Protein AF-A0A965N6E5-F1 (afdb_monomer_lite)

Structure (mmCIF, N/CA/C/O backbone):
data_AF-A0A965N6E5-F1
#
_entry.id   AF-A0A965N6E5-F1
#
loop_
_atom_site.group_PDB
_atom_site.id
_atom_site.type_symbol
_atom_site.label_atom_id
_atom_site.label_alt_id
_atom_site.label_comp_id
_atom_site.label_asym_id
_atom_site.label_entity_id
_atom_site.label_seq_id
_atom_site.pdbx_PDB_ins_code
_atom_site.Cartn_x
_atom_site.Cartn_y
_atom_site.Cartn_z
_atom_site.occupancy
_atom_site.B_iso_or_equiv
_atom_site.auth_seq_id
_atom_site.auth_comp_id
_atom_site.auth_asym_id
_atom_site.auth_atom_id
_atom_site.pdbx_PDB_model_num
ATOM 1 N N . MET A 1 1 ? 12.443 2.882 2.809 1.00 50.62 1 MET A N 1
ATOM 2 C CA . MET A 1 1 ? 11.263 2.998 3.706 1.00 50.62 1 MET A CA 1
ATOM 3 C C . MET A 1 1 ? 10.159 1.968 3.413 1.00 50.62 1 MET A C 1
ATOM 5 O O . MET A 1 1 ? 9.235 1.835 4.208 1.00 50.62 1 MET A O 1
ATOM 9 N N . THR A 1 2 ? 10.291 1.172 2.350 1.00 58.44 2 THR A N 1
ATOM 10 C CA . THR A 1 2 ? 9.340 0.147 1.867 1.00 58.44 2 THR A CA 1
ATOM 11 C C . THR A 1 2 ? 9.359 -1.177 2.644 1.00 58.44 2 THR A C 1
ATOM 13 O O . THR A 1 2 ? 8.569 -2.073 2.373 1.00 58.44 2 THR A O 1
ATOM 16 N N . ASP A 1 3 ? 10.259 -1.324 3.615 1.00 58.47 3 ASP A N 1
ATOM 17 C CA . ASP A 1 3 ? 10.583 -2.623 4.218 1.00 58.47 3 ASP A CA 1
ATOM 18 C C . ASP A 1 3 ? 9.513 -3.169 5.181 1.00 58.47 3 ASP A C 1
ATOM 20 O O . ASP A 1 3 ? 9.532 -4.333 5.559 1.00 58.47 3 ASP A O 1
ATOM 24 N N . ARG A 1 4 ? 8.538 -2.331 5.558 1.00 68.38 4 ARG A N 1
ATOM 25 C CA . ARG A 1 4 ? 7.423 -2.708 6.445 1.00 68.38 4 ARG A CA 1
ATOM 26 C C . ARG A 1 4 ? 6.104 -2.972 5.714 1.00 68.38 4 ARG A C 1
ATOM 28 O O . ARG A 1 4 ? 5.105 -3.250 6.372 1.00 68.38 4 ARG A O 1
ATOM 35 N N . ILE A 1 5 ? 6.065 -2.836 4.387 1.00 76.69 5 ILE A N 1
ATOM 36 C CA . ILE A 1 5 ? 4.862 -3.099 3.591 1.00 76.69 5 ILE A CA 1
ATOM 37 C C . ILE A 1 5 ? 4.901 -4.565 3.165 1.00 76.69 5 ILE A C 1
ATOM 39 O O . ILE A 1 5 ? 5.820 -4.975 2.459 1.00 76.69 5 ILE A O 1
ATOM 43 N N . LYS A 1 6 ? 3.904 -5.349 3.590 1.00 82.81 6 LYS A N 1
ATOM 44 C CA . LYS A 1 6 ? 3.727 -6.720 3.105 1.00 82.81 6 LYS A CA 1
ATOM 45 C C . LYS A 1 6 ? 3.216 -6.668 1.666 1.00 82.81 6 LYS A C 1
ATOM 47 O O . LYS A 1 6 ? 2.064 -6.302 1.433 1.00 82.81 6 LYS A O 1
ATOM 52 N N . LEU A 1 7 ? 4.107 -6.962 0.731 1.00 90.88 7 LEU A N 1
ATOM 53 C CA . LEU A 1 7 ? 3.864 -6.908 -0.701 1.00 90.88 7 LEU A CA 1
ATOM 54 C C . LEU A 1 7 ? 4.821 -7.874 -1.398 1.00 90.88 7 LEU A C 1
ATOM 56 O O . LEU A 1 7 ? 5.992 -7.955 -1.026 1.00 90.88 7 LEU A O 1
ATOM 60 N N . GLU A 1 8 ? 4.325 -8.576 -2.411 1.00 94.75 8 GLU A N 1
ATOM 61 C CA . GLU A 1 8 ? 5.131 -9.465 -3.244 1.00 94.75 8 GLU A CA 1
ATOM 62 C C . GLU A 1 8 ? 6.204 -8.671 -4.015 1.00 94.75 8 GLU A C 1
ATOM 64 O O . GLU A 1 8 ? 5.992 -7.519 -4.402 1.00 94.75 8 GLU A O 1
ATOM 69 N N . GLU A 1 9 ? 7.382 -9.269 -4.204 1.00 94.56 9 GLU A N 1
ATOM 70 C CA . GLU A 1 9 ? 8.599 -8.559 -4.614 1.00 94.56 9 GLU A CA 1
ATOM 71 C C . GLU A 1 9 ? 8.469 -7.841 -5.964 1.00 94.56 9 GLU A C 1
ATOM 73 O O . GLU A 1 9 ? 8.911 -6.700 -6.108 1.00 94.56 9 GLU A O 1
ATOM 78 N N . SER A 1 10 ? 7.812 -8.457 -6.951 1.00 96.75 10 SER A N 1
ATOM 79 C CA . SER A 1 10 ? 7.652 -7.842 -8.272 1.00 96.75 10 SER A CA 1
ATOM 80 C C . SER A 1 10 ? 6.758 -6.599 -8.232 1.00 96.75 10 SER A C 1
ATOM 82 O O . SER A 1 10 ? 7.040 -5.605 -8.906 1.00 96.75 10 SER A O 1
ATOM 84 N N . TRP A 1 11 ? 5.738 -6.601 -7.372 1.00 96.31 11 TRP A N 1
ATOM 85 C CA . TRP A 1 11 ? 4.936 -5.411 -7.098 1.00 96.31 11 TRP A CA 1
ATOM 86 C C . TRP A 1 11 ? 5.693 -4.372 -6.282 1.00 96.31 11 TRP A C 1
ATOM 88 O O . TRP A 1 11 ? 5.570 -3.177 -6.552 1.00 96.31 11 TRP A O 1
ATOM 98 N N . LYS A 1 12 ? 6.491 -4.802 -5.301 1.00 93.62 12 LYS A N 1
ATOM 99 C CA . LYS A 1 12 ? 7.310 -3.907 -4.477 1.00 93.62 12 LYS A CA 1
ATOM 100 C C . LYS A 1 12 ? 8.308 -3.131 -5.332 1.00 93.62 12 LYS A C 1
ATOM 102 O O . LYS A 1 12 ? 8.407 -1.918 -5.170 1.00 93.62 12 LYS A O 1
ATOM 107 N N . ALA A 1 13 ? 8.979 -3.800 -6.268 1.00 94.38 13 ALA A N 1
ATOM 108 C CA . ALA A 1 13 ? 9.890 -3.165 -7.214 1.00 94.38 13 ALA A CA 1
ATOM 109 C C . ALA A 1 13 ? 9.162 -2.171 -8.135 1.00 94.38 13 ALA A C 1
ATOM 111 O O . ALA A 1 13 ? 9.608 -1.035 -8.286 1.00 94.38 13 ALA A O 1
ATOM 112 N N . ALA A 1 14 ? 8.013 -2.566 -8.697 1.00 95.69 14 ALA A N 1
ATOM 113 C CA . ALA A 1 14 ? 7.239 -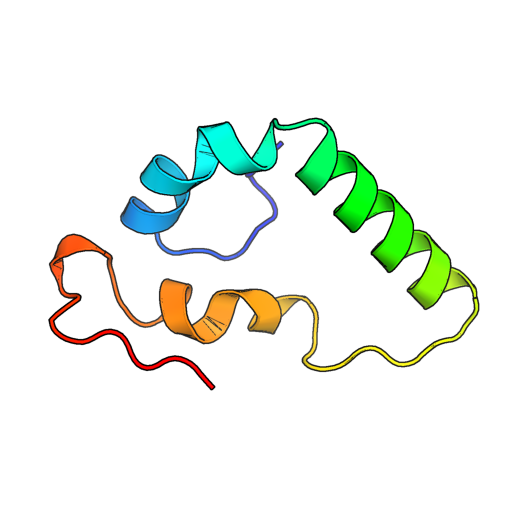1.715 -9.602 1.00 95.69 14 ALA A CA 1
ATOM 114 C C . ALA A 1 14 ? 6.676 -0.457 -8.915 1.00 95.69 14 ALA A C 1
ATOM 116 O O . ALA A 1 14 ? 6.646 0.617 -9.512 1.00 95.69 14 ALA A O 1
ATOM 117 N N . LEU A 1 15 ? 6.245 -0.578 -7.655 1.00 94.06 15 LEU A N 1
ATOM 118 C CA . LEU A 1 15 ? 5.616 0.505 -6.892 1.00 94.06 15 LEU A CA 1
ATOM 119 C C . LEU A 1 15 ? 6.600 1.303 -6.024 1.00 94.06 15 LEU A C 1
ATOM 121 O O . LEU A 1 15 ? 6.202 2.307 -5.435 1.00 94.06 15 LEU A O 1
ATOM 125 N N . ALA A 1 16 ? 7.872 0.901 -5.941 1.00 92.56 16 ALA A N 1
ATOM 126 C CA . ALA A 1 16 ? 8.874 1.584 -5.123 1.00 92.56 16 ALA A CA 1
ATOM 127 C C . ALA A 1 16 ? 8.949 3.102 -5.383 1.00 92.56 16 ALA A C 1
ATOM 129 O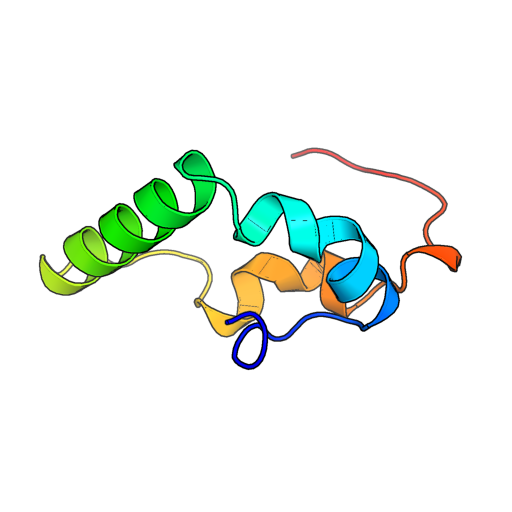 O . ALA A 1 16 ? 8.907 3.848 -4.402 1.00 92.56 16 ALA A O 1
ATOM 130 N N . PRO A 1 17 ? 8.974 3.594 -6.641 1.00 94.81 17 PRO A N 1
ATOM 131 C CA . PRO A 1 17 ? 9.003 5.034 -6.900 1.00 94.81 17 PRO A CA 1
ATOM 132 C C . PRO A 1 17 ? 7.744 5.752 -6.399 1.00 94.81 17 PRO A C 1
ATOM 134 O O . PRO A 1 17 ? 7.824 6.875 -5.905 1.00 94.81 17 PRO A O 1
ATOM 137 N N . GLU A 1 18 ? 6.584 5.095 -6.481 1.00 93.25 18 GLU A N 1
ATOM 138 C CA . GLU A 1 18 ? 5.303 5.679 -6.082 1.00 93.25 18 GLU A CA 1
ATOM 139 C C . GLU A 1 18 ? 5.241 5.917 -4.568 1.00 93.25 18 GLU A C 1
ATOM 141 O O . GLU A 1 18 ? 4.741 6.951 -4.118 1.00 93.25 18 GLU A O 1
ATOM 146 N N . PHE A 1 19 ? 5.802 5.004 -3.769 1.00 91.31 19 PHE A N 1
ATOM 147 C CA . PHE A 1 19 ? 5.866 5.155 -2.312 1.00 91.31 19 PHE A CA 1
ATOM 148 C C . PHE A 1 19 ? 6.733 6.332 -1.855 1.00 91.31 19 PHE A C 1
ATOM 150 O O . PHE A 1 19 ? 6.492 6.877 -0.775 1.00 91.31 19 PHE A O 1
ATOM 157 N N . GLU A 1 20 ? 7.698 6.747 -2.673 1.00 92.12 20 GLU A N 1
ATOM 158 C CA . GLU A 1 20 ? 8.567 7.889 -2.385 1.00 92.12 20 GLU A CA 1
ATOM 159 C C . GLU A 1 20 ? 7.931 9.233 -2.791 1.00 92.12 20 GLU A C 1
ATOM 161 O O . GLU A 1 20 ? 8.436 10.296 -2.427 1.00 92.12 20 GLU A O 1
ATOM 166 N N . THR A 1 21 ? 6.783 9.224 -3.480 1.00 96.06 21 THR A N 1
ATOM 167 C CA . THR A 1 21 ? 6.089 10.461 -3.864 1.00 96.06 21 THR A CA 1
ATOM 168 C C . THR A 1 21 ? 5.558 11.225 -2.649 1.00 96.06 21 THR A C 1
ATOM 170 O O . THR A 1 21 ? 5.057 10.656 -1.672 1.00 96.06 21 THR A O 1
ATOM 173 N N . ALA A 1 22 ? 5.563 12.560 -2.739 1.00 96.62 22 ALA A N 1
ATOM 174 C CA . ALA A 1 22 ? 5.001 13.427 -1.701 1.00 96.62 22 ALA A CA 1
ATOM 175 C C . ALA A 1 22 ? 3.520 13.111 -1.407 1.00 96.62 22 ALA A C 1
ATOM 177 O O . ALA A 1 22 ? 3.081 13.186 -0.256 1.00 96.62 22 ALA A O 1
ATOM 178 N N . ARG A 1 23 ? 2.764 12.706 -2.437 1.00 97.06 23 ARG A N 1
ATOM 179 C CA . ARG A 1 23 ? 1.353 12.316 -2.345 1.00 97.06 23 ARG A CA 1
ATOM 180 C C . ARG A 1 23 ? 1.164 11.072 -1.478 1.00 97.06 23 ARG A C 1
ATOM 182 O O . ARG A 1 23 ? 0.358 11.102 -0.550 1.00 97.06 23 ARG A O 1
ATOM 189 N N . MET A 1 24 ? 1.916 10.000 -1.732 1.00 94.19 24 MET A N 1
ATOM 190 C CA . MET A 1 24 ? 1.820 8.768 -0.940 1.00 94.19 24 MET A CA 1
ATOM 191 C C . MET A 1 24 ? 2.277 8.973 0.504 1.00 94.19 24 MET A C 1
ATOM 193 O O . MET A 1 24 ? 1.642 8.474 1.437 1.00 94.19 24 MET A O 1
ATOM 197 N N . GLN A 1 25 ? 3.322 9.775 0.719 1.00 94.31 25 GLN A N 1
ATOM 198 C CA . GLN A 1 25 ? 3.744 10.151 2.067 1.00 94.31 25 GLN A CA 1
ATOM 199 C C . GLN A 1 25 ? 2.659 10.948 2.809 1.00 94.31 25 GLN A C 1
ATOM 201 O O . GLN A 1 25 ? 2.428 10.713 3.999 1.00 94.31 25 GLN A O 1
ATOM 206 N N . ALA A 1 26 ? 1.972 11.869 2.124 1.00 96.94 26 ALA A N 1
ATOM 207 C CA . ALA A 1 26 ? 0.853 12.617 2.691 1.00 96.94 26 ALA A CA 1
ATOM 208 C C . ALA A 1 26 ? -0.331 11.702 3.038 1.00 96.94 26 ALA A C 1
ATOM 210 O O . ALA A 1 26 ? -0.849 11.790 4.150 1.00 96.94 26 ALA A O 1
ATOM 211 N N . LEU A 1 27 ? -0.690 10.769 2.150 1.00 95.50 27 LEU A N 1
ATOM 212 C CA . LEU A 1 27 ? -1.737 9.776 2.401 1.00 95.50 27 LEU A CA 1
ATOM 213 C C . LEU A 1 27 ? -1.419 8.917 3.632 1.00 95.50 27 LEU A C 1
ATOM 215 O O . LEU A 1 27 ? -2.272 8.726 4.495 1.00 95.50 27 LEU A O 1
ATOM 219 N N . ARG A 1 28 ? -0.171 8.452 3.770 1.00 92.56 28 ARG A N 1
ATOM 220 C CA . ARG A 1 28 ? 0.260 7.707 4.960 1.00 92.56 28 ARG A CA 1
ATOM 221 C C . ARG A 1 28 ? 0.092 8.532 6.236 1.00 92.56 28 ARG A C 1
ATOM 223 O O . ARG A 1 28 ? -0.410 8.008 7.228 1.00 92.56 28 ARG A O 1
ATOM 230 N N . ARG A 1 29 ? 0.520 9.801 6.230 1.00 96.06 29 ARG A N 1
ATOM 231 C CA . ARG A 1 29 ? 0.370 10.701 7.389 1.00 96.06 29 ARG A CA 1
ATOM 232 C C . ARG A 1 29 ? -1.099 10.888 7.762 1.00 96.06 29 ARG A C 1
ATOM 234 O O . ARG A 1 29 ? -1.431 10.789 8.939 1.00 96.06 29 ARG A O 1
ATOM 241 N N . PHE A 1 30 ? -1.959 11.085 6.767 1.00 96.94 30 PHE A N 1
ATOM 242 C CA . PHE A 1 30 ? -3.401 11.194 6.958 1.00 96.94 30 PHE A CA 1
ATOM 243 C C . PHE A 1 30 ? -3.983 9.942 7.627 1.00 96.94 30 PHE A C 1
ATOM 245 O O . PHE A 1 30 ? -4.591 10.047 8.686 1.00 96.94 30 PHE A O 1
ATOM 252 N N . LEU A 1 31 ? -3.715 8.747 7.091 1.00 94.75 31 LEU A N 1
ATOM 253 C CA . LEU A 1 31 ? -4.245 7.494 7.647 1.00 94.75 31 LEU A CA 1
ATOM 254 C C . LEU A 1 31 ? -3.774 7.231 9.087 1.00 94.75 31 LEU A C 1
ATOM 256 O O . LEU A 1 31 ? -4.536 6.718 9.906 1.00 94.75 31 LEU A O 1
ATOM 260 N N . VAL A 1 32 ? -2.530 7.596 9.419 1.00 93.88 32 VAL A N 1
ATOM 261 C CA . VAL A 1 32 ? -2.013 7.505 10.795 1.00 93.88 32 VAL A CA 1
ATOM 262 C C . VAL A 1 32 ? -2.753 8.464 11.729 1.00 93.88 32 VAL A C 1
ATOM 264 O O . VAL A 1 32 ? -3.123 8.058 12.829 1.00 93.88 32 VAL A O 1
ATOM 267 N N . ALA A 1 33 ? -2.994 9.704 11.296 1.00 97.44 33 ALA A N 1
ATOM 268 C CA . ALA A 1 33 ? -3.728 10.691 12.083 1.00 97.44 33 ALA A CA 1
ATOM 269 C C . ALA A 1 33 ? -5.187 10.266 12.314 1.00 97.44 33 ALA A C 1
ATOM 271 O O . ALA A 1 33 ? -5.676 10.336 13.435 1.00 97.44 33 ALA A O 1
ATOM 272 N N . GLU A 1 34 ? -5.853 9.741 11.286 1.00 97.44 34 GLU A N 1
ATOM 273 C CA . GLU A 1 34 ? -7.232 9.248 11.373 1.00 97.44 34 GLU A CA 1
ATOM 274 C C . GLU A 1 34 ? -7.352 8.067 12.344 1.00 97.44 34 GLU A C 1
ATOM 276 O O . GLU A 1 34 ? -8.250 8.038 13.187 1.00 97.44 34 GLU A O 1
ATOM 281 N N . LYS A 1 35 ? -6.403 7.123 12.288 1.00 93.19 35 LYS A N 1
ATOM 282 C CA . LYS A 1 35 ? -6.331 6.014 13.248 1.00 93.19 35 LYS A CA 1
ATOM 283 C C . LYS A 1 35 ? -6.094 6.519 14.676 1.00 93.19 35 LYS A C 1
ATOM 285 O O . LYS A 1 35 ? -6.710 6.011 15.608 1.00 93.19 35 LYS A O 1
ATOM 290 N N . ALA A 1 36 ? -5.226 7.517 14.854 1.00 95.88 36 ALA A N 1
ATOM 291 C CA . ALA A 1 36 ? -4.969 8.135 16.157 1.00 95.88 36 ALA A CA 1
ATOM 292 C C . ALA A 1 36 ? -6.187 8.907 16.695 1.00 95.88 36 ALA A C 1
ATOM 294 O O . ALA A 1 36 ? -6.402 8.939 17.902 1.00 95.88 36 ALA A O 1
ATOM 295 N N . ALA A 1 37 ? -7.023 9.454 15.810 1.00 97.75 37 ALA A N 1
ATOM 296 C CA . ALA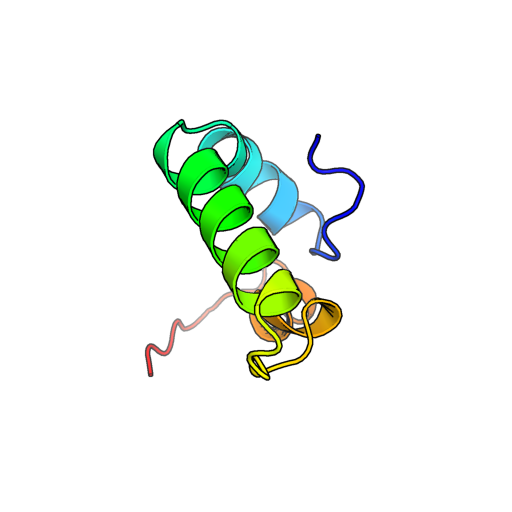 A 1 37 ? -8.297 10.084 16.151 1.00 97.75 37 ALA A CA 1
ATOM 297 C C . ALA A 1 37 ? -9.406 9.078 16.532 1.00 97.75 37 ALA A C 1
ATOM 299 O O . ALA A 1 37 ? -10.556 9.469 16.714 1.00 97.75 37 ALA A O 1
ATOM 300 N N . GLY A 1 38 ? -9.087 7.782 16.640 1.00 96.69 38 GLY A N 1
ATOM 301 C CA . GLY A 1 38 ? -10.024 6.736 17.051 1.00 96.69 38 GLY A CA 1
ATOM 302 C C . GLY A 1 38 ? -10.898 6.186 15.922 1.00 96.69 38 GLY A C 1
ATOM 303 O O . GLY A 1 38 ? -11.816 5.411 16.189 1.00 96.69 38 GLY A O 1
ATOM 304 N N . LYS A 1 39 ? -10.633 6.546 14.657 1.00 96.88 39 LYS A N 1
ATOM 305 C CA . LYS A 1 39 ? -11.387 5.998 13.522 1.00 96.88 39 LYS A CA 1
ATOM 306 C C . LYS A 1 39 ? -10.997 4.545 13.271 1.00 96.88 39 LYS A C 1
ATOM 308 O O . LYS A 1 39 ? -9.817 4.192 13.221 1.00 96.88 39 LYS A O 1
ATOM 313 N N . THR A 1 40 ? -12.007 3.709 13.050 1.00 95.25 40 THR A N 1
ATOM 314 C CA . THR A 1 40 ? -11.805 2.326 12.608 1.00 95.25 40 THR A CA 1
ATOM 315 C C . THR A 1 40 ? -11.695 2.310 11.087 1.00 95.25 40 THR A C 1
ATOM 317 O O . THR A 1 40 ? -12.640 2.673 10.393 1.00 95.25 40 THR A O 1
ATOM 320 N N . ILE A 1 41 ? -10.530 1.915 10.573 1.00 94.06 41 ILE A N 1
ATOM 321 C CA . ILE A 1 41 ? -10.230 1.876 9.137 1.00 94.06 41 ILE A CA 1
ATOM 322 C C . ILE A 1 41 ? -10.219 0.417 8.683 1.00 94.06 41 ILE A C 1
ATOM 324 O O . ILE A 1 41 ? -9.554 -0.414 9.305 1.00 94.06 41 ILE A O 1
ATOM 328 N N . PHE A 1 42 ? -10.931 0.128 7.593 1.00 94.81 42 PHE A N 1
ATOM 329 C CA . PHE A 1 42 ? -11.006 -1.197 6.983 1.00 94.81 42 PHE A CA 1
ATOM 330 C C . PHE A 1 42 ? -10.400 -1.204 5.568 1.00 94.81 42 PHE A C 1
ATOM 332 O O . PHE A 1 42 ? -10.484 -0.190 4.875 1.00 94.81 42 PHE A O 1
ATOM 339 N N . PRO A 1 43 ? -9.830 -2.338 5.119 1.00 93.31 43 PRO A N 1
ATOM 340 C CA . PRO A 1 43 ? -9.531 -3.532 5.915 1.00 93.31 43 PRO A CA 1
ATOM 341 C C . PRO A 1 43 ? -8.346 -3.273 6.867 1.00 93.31 43 PRO A C 1
ATOM 343 O O . PRO A 1 43 ? -7.849 -2.146 6.959 1.00 93.31 43 PRO A O 1
ATOM 346 N N . GLN A 1 44 ? 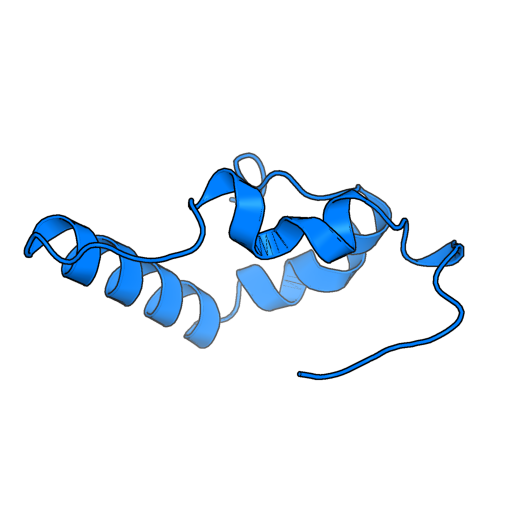-7.896 -4.291 7.611 1.00 91.50 44 GLN A N 1
ATOM 347 C CA . GLN A 1 44 ? -6.705 -4.142 8.453 1.00 91.50 44 GLN A CA 1
ATOM 348 C C . GLN A 1 44 ? -5.502 -3.712 7.601 1.00 91.50 44 GLN A C 1
ATOM 350 O O . GLN A 1 44 ? -5.392 -4.079 6.434 1.00 91.50 44 GLN A O 1
ATOM 355 N N . SER A 1 45 ? -4.571 -2.947 8.179 1.00 89.38 45 SER A N 1
ATOM 356 C CA . SER A 1 45 ? -3.437 -2.389 7.424 1.00 89.38 45 SER A CA 1
ATOM 357 C C . SER A 1 45 ? -2.538 -3.445 6.774 1.00 89.38 45 SER A C 1
ATOM 359 O O . SER A 1 45 ? -1.860 -3.154 5.795 1.00 89.38 45 SER A O 1
ATOM 361 N N . THR A 1 46 ? -2.533 -4.670 7.303 1.00 89.50 46 THR A N 1
ATOM 362 C CA . THR A 1 46 ? -1.837 -5.831 6.727 1.00 89.50 46 THR A CA 1
ATOM 363 C C . THR A 1 46 ? -2.473 -6.342 5.436 1.00 89.50 46 THR A C 1
ATOM 365 O O . THR A 1 46 ? -1.800 -7.023 4.669 1.00 89.50 46 THR A O 1
ATOM 368 N N . ASP A 1 47 ? -3.737 -5.995 5.188 1.00 92.56 47 ASP A N 1
ATOM 369 C CA . ASP A 1 47 ? -4.530 -6.476 4.057 1.00 92.56 47 ASP A CA 1
ATOM 370 C C . ASP A 1 47 ? -4.753 -5.409 2.978 1.00 92.56 47 ASP A C 1
ATOM 372 O O . ASP A 1 47 ? -5.327 -5.706 1.933 1.00 92.56 47 ASP A O 1
ATOM 376 N N . TRP A 1 48 ? -4.271 -4.175 3.171 1.00 92.38 48 TRP A N 1
ATOM 377 C CA . TRP A 1 48 ? -4.436 -3.088 2.193 1.00 92.38 48 TRP A CA 1
ATOM 378 C C . TRP A 1 48 ? -3.891 -3.431 0.802 1.00 92.38 48 TRP A C 1
ATOM 380 O O . TRP A 1 48 ? -4.460 -3.007 -0.198 1.00 92.38 48 TRP A O 1
ATOM 390 N N . PHE A 1 49 ? -2.826 -4.234 0.729 1.00 94.00 49 PHE A N 1
ATOM 391 C CA . PHE A 1 49 ? -2.225 -4.683 -0.531 1.00 94.00 49 PHE A CA 1
ATOM 392 C C . PHE A 1 49 ? -2.443 -6.175 -0.803 1.00 94.00 49 PHE A C 1
ATOM 394 O O . PHE A 1 49 ? -1.739 -6.765 -1.621 1.00 94.00 49 PHE A O 1
ATOM 401 N N . ARG A 1 50 ? -3.424 -6.800 -0.139 1.00 95.25 50 ARG A N 1
ATOM 402 C CA . ARG A 1 50 ? -3.637 -8.254 -0.172 1.00 95.25 50 ARG A CA 1
ATOM 403 C C . ARG A 1 50 ? -3.759 -8.821 -1.586 1.00 95.25 50 ARG A C 1
ATOM 405 O O . ARG A 1 50 ? -3.204 -9.878 -1.856 1.00 95.25 50 ARG A O 1
ATOM 412 N N . ALA A 1 51 ? -4.458 -8.131 -2.486 1.00 95.12 51 ALA A N 1
ATOM 413 C CA . ALA A 1 51 ? -4.623 -8.583 -3.868 1.00 95.12 51 ALA A CA 1
ATOM 414 C C . ALA A 1 51 ? -3.284 -8.665 -4.627 1.00 95.12 51 ALA A C 1
ATOM 416 O O . ALA A 1 51 ? -3.050 -9.624 -5.363 1.00 95.12 51 ALA A O 1
ATOM 417 N N . LEU A 1 52 ? -2.399 -7.689 -4.402 1.00 95.75 52 LEU A N 1
ATOM 418 C CA . LEU A 1 52 ? -1.076 -7.624 -5.025 1.00 95.75 52 LEU A CA 1
ATOM 419 C C . LEU A 1 52 ? -0.117 -8.642 -4.391 1.00 95.75 52 LEU A C 1
ATOM 421 O O . LEU A 1 52 ? 0.606 -9.334 -5.097 1.00 95.75 52 LEU A O 1
ATOM 425 N N . ASP A 1 53 ? -0.171 -8.795 -3.064 1.00 94.38 53 ASP A N 1
ATOM 426 C CA . ASP A 1 53 ? 0.593 -9.802 -2.312 1.00 94.38 53 ASP A CA 1
ATOM 427 C C . ASP A 1 53 ? 0.270 -11.240 -2.762 1.00 94.38 53 ASP A C 1
ATOM 429 O O . ASP A 1 53 ? 1.149 -12.095 -2.829 1.00 94.38 53 ASP A O 1
ATOM 433 N N . LEU A 1 54 ? -0.990 -11.515 -3.113 1.00 95.38 54 LEU A N 1
ATOM 434 C CA . LEU A 1 54 ? -1.434 -12.840 -3.560 1.00 95.38 54 LEU A CA 1
ATOM 435 C C . LEU A 1 54 ? -1.124 -13.145 -5.031 1.00 95.38 54 LEU A C 1
ATOM 437 O O . LEU A 1 54 ? -1.151 -14.313 -5.422 1.00 95.38 54 LEU A O 1
ATOM 441 N N . THR A 1 55 ? -0.859 -12.128 -5.852 1.00 96.62 55 THR A N 1
ATOM 442 C CA . THR A 1 55 ? -0.729 -12.294 -7.305 1.00 96.62 55 THR A CA 1
ATOM 443 C C . THR A 1 55 ? 0.539 -11.611 -7.798 1.00 96.62 55 THR A C 1
ATOM 445 O O . THR A 1 55 ? 0.479 -10.422 -8.102 1.00 96.62 55 THR A O 1
ATOM 448 N N . PRO A 1 56 ? 1.670 -12.331 -7.940 1.00 96.69 56 PRO A N 1
ATOM 449 C CA . PRO A 1 56 ? 2.893 -11.764 -8.503 1.00 96.69 56 PRO A CA 1
ATOM 450 C C . PRO A 1 56 ? 2.621 -11.051 -9.828 1.00 96.69 56 PRO A C 1
ATOM 452 O O . PRO A 1 56 ? 1.915 -11.599 -10.680 1.00 96.69 56 PRO A O 1
ATOM 455 N N . LEU A 1 57 ? 3.197 -9.865 -10.025 1.00 97.75 57 LEU A N 1
ATOM 456 C CA . LEU A 1 57 ? 2.949 -9.009 -11.188 1.00 97.75 57 LEU A CA 1
ATOM 457 C C . LEU A 1 57 ? 3.127 -9.748 -12.533 1.00 97.75 57 LEU A C 1
ATOM 459 O O . LEU A 1 57 ? 2.226 -9.655 -13.364 1.00 97.75 57 LEU A O 1
ATOM 463 N N . PRO A 1 58 ? 4.173 -10.577 -12.755 1.00 97.88 58 PRO A N 1
ATOM 464 C CA . PRO A 1 58 ? 4.323 -11.338 -14.002 1.00 97.88 58 PRO A CA 1
ATOM 465 C C . PRO A 1 58 ? 3.239 -12.400 -14.243 1.00 97.88 58 PRO A C 1
ATOM 467 O O . PRO A 1 58 ? 3.127 -12.925 -15.347 1.00 97.88 58 PRO A O 1
ATOM 470 N N . LYS A 1 59 ? 2.466 -12.765 -13.212 1.00 97.69 59 LYS A N 1
ATOM 471 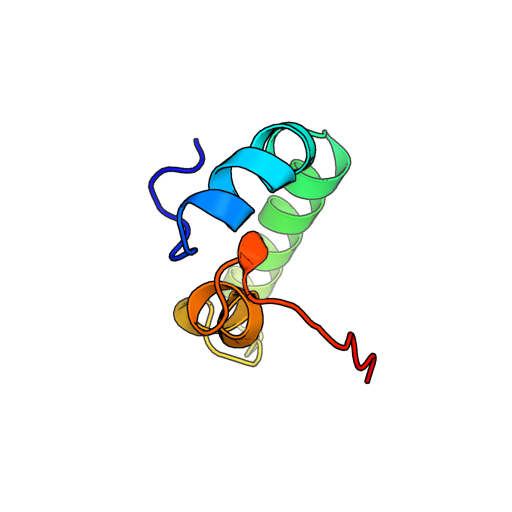C CA . LYS A 1 59 ? 1.369 -13.742 -13.294 1.00 97.69 59 LYS A CA 1
ATOM 472 C C . LYS A 1 59 ? -0.002 -13.080 -13.447 1.00 97.69 59 LYS A C 1
ATOM 474 O O . LYS A 1 59 ? -1.003 -13.789 -13.592 1.00 97.69 59 LYS A O 1
ATOM 479 N N . VAL A 1 60 ? -0.068 -11.749 -13.411 1.00 97.44 60 VAL A N 1
ATOM 480 C CA . VAL A 1 60 ? -1.306 -10.995 -13.620 1.00 97.44 60 VAL A CA 1
ATOM 481 C C . VAL A 1 60 ? -1.750 -11.152 -15.071 1.00 97.44 60 VAL A C 1
ATOM 483 O O . VAL A 1 60 ? -0.967 -10.982 -16.000 1.00 97.44 60 VAL A O 1
ATOM 486 N N . ARG A 1 61 ? -3.029 -11.482 -15.264 1.00 98.12 61 ARG A N 1
ATOM 487 C CA . ARG A 1 61 ? -3.646 -11.639 -16.594 1.00 98.12 61 ARG A CA 1
ATOM 488 C C . ARG A 1 61 ? -4.862 -10.747 -16.803 1.00 98.12 61 ARG A C 1
ATOM 490 O O . ARG A 1 61 ? -5.165 -10.380 -17.929 1.00 98.12 61 ARG A O 1
ATOM 497 N N . VAL A 1 62 ? -5.562 -10.420 -15.721 1.00 97.75 62 VAL A N 1
ATOM 498 C CA . VAL A 1 62 ? -6.783 -9.614 -15.723 1.00 97.75 62 VAL A CA 1
ATOM 499 C C . VAL A 1 62 ? -6.708 -8.654 -14.543 1.00 97.75 62 VAL A C 1
ATOM 501 O O . VAL A 1 62 ? -6.257 -9.042 -13.465 1.00 97.75 62 VAL A O 1
ATOM 504 N N . VAL A 1 63 ? -7.157 -7.418 -14.752 1.00 97.12 63 VAL A N 1
ATOM 505 C CA . VAL A 1 63 ? -7.319 -6.407 -13.704 1.00 97.12 63 VAL A CA 1
ATOM 506 C C . VAL A 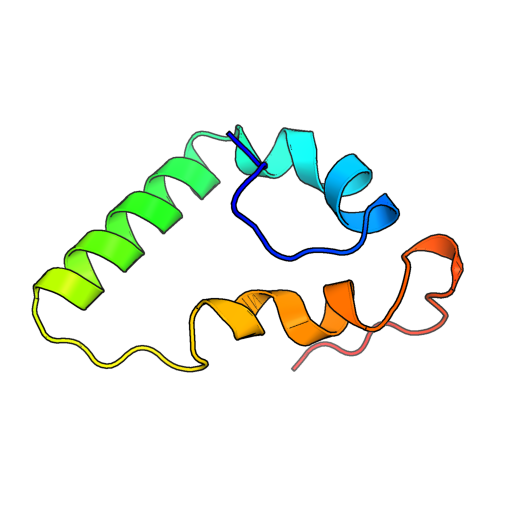1 63 ? -8.811 -6.133 -13.551 1.00 97.12 63 VAL A C 1
ATOM 508 O O . VAL A 1 63 ? -9.482 -5.820 -14.531 1.00 97.12 63 VAL A O 1
ATOM 511 N N . ILE A 1 64 ? -9.322 -6.267 -12.328 1.00 96.75 64 ILE A N 1
ATOM 512 C CA . ILE A 1 64 ? -10.708 -5.949 -11.972 1.00 96.75 64 ILE A CA 1
ATOM 513 C C . ILE A 1 64 ? -10.660 -4.777 -10.996 1.00 96.75 64 ILE A C 1
ATOM 515 O O . ILE A 1 64 ? -9.966 -4.852 -9.982 1.00 96.75 64 ILE A O 1
ATOM 519 N N . LEU A 1 65 ? -11.375 -3.702 -11.321 1.00 95.25 65 LEU A N 1
ATOM 520 C CA . LEU A 1 65 ? -11.510 -2.516 -10.477 1.00 95.25 65 LEU A CA 1
ATOM 521 C C . LEU A 1 65 ? -12.894 -2.545 -9.823 1.00 95.25 65 LEU A C 1
ATOM 523 O O . LEU A 1 65 ? -13.880 -2.823 -10.508 1.00 95.25 65 LEU A O 1
ATOM 527 N N . GLY A 1 66 ? -12.944 -2.299 -8.516 1.00 91.88 66 GLY A N 1
ATOM 528 C CA . GLY A 1 66 ? -14.167 -2.269 -7.711 1.00 91.88 66 GLY A CA 1
ATOM 529 C C . GLY A 1 66 ? -14.304 -0.984 -6.917 1.00 91.88 66 GLY A C 1
ATOM 530 O O . GLY A 1 66 ? -13.367 -0.155 -6.975 1.00 91.88 66 GLY A O 1
#

Secondary structure (DSSP, 8-state):
-GGGS---HHHHHHHHHHHTSHHHHHHHHHHHHHHHTT---SS-TTTTTHHHHHS-GGG-------

Foldseek 3Di:
DLPPQLADPQVCVVCVVVCVDPVVVVVVVVVVVCVVVVDDDPDPSNCPCVVRNVAPPVRDDDDDDD

pLDDT: mean 92.34, std 9.24, range [50.62, 98.12]

Sequence (66 aa):
MTDRIKLEESWKAALAPEFETARMQALRRFLVAEKAAGKTIFPQSTDWFRALDLTPLPKVRVVILG

Radius of gyration: 13.33 Å; chains: 1; bounding box: 25×27×34 Å